Protein AF-A0A8B3S039-F1 (afdb_monomer)

Foldseek 3Di:
DPPQLVPDAFPEEDEDALVLLQCCLVVPPPRNVSSVVNVVCCVVRRYPYDYDPVRVVVNVVVVLLVQLCVVVVHDSVVSVVVCVVPVCVSVVDDPSRPCPVPD

Secondary structure (DSSP, 8-state):
----GGGPPTT-EEE--HHHHHHHHTT-TTTHHHHHHHHHHHHTTSSEEE--HHHHHHHHHHHHHHHHHHHHT--HHHHHHHHHH-GGGGGG--TTTTSTT--

Mean predicted aligned error: 5.5 Å

Sequence (103 aa):
MKNSLNDLPVGNVVYVDSNIFIYDTTGHPKHAPSCSKFLDRVEFGGITGITSILTINEAVHKLSIIELSSKMKERPVSIIRLIKEAPSLLDTLGDRYITCWCS

Organism: NCBI:txid2608793

Nearest PDB structures (foldseek):
  7sia-assembly1_B  TM=2.766E-01  e=2.587E+00  Human immunodeficiency virus 1
  3c1o-assembly1_A  TM=3.118E-01  e=2.928E+00  Clarkia breweri

Solvent-accessible surface area (backbone atoms only — not comparable to full-atom values): 6096 Å² total; per-residue (Å²): 133,91,86,49,77,79,71,61,63,75,76,40,77,43,82,53,58,33,62,48,59,46,28,33,77,70,56,35,92,88,47,12,73,53,30,47,56,42,49,51,34,34,73,74,64,42,25,47,70,42,72,50,73,67,36,51,52,50,30,52,53,51,51,53,39,52,50,50,14,65,75,70,74,44,56,56,72,56,43,58,53,48,41,73,78,39,61,71,60,63,75,69,63,68,71,86,77,73,52,79,83,78,113

InterPro domains:
  IPR029060 PIN-like domain superfamily [SSF88723] (14-71)

Radius of gyration: 15.57 Å; Cα contacts (8 Å, |Δi|>4):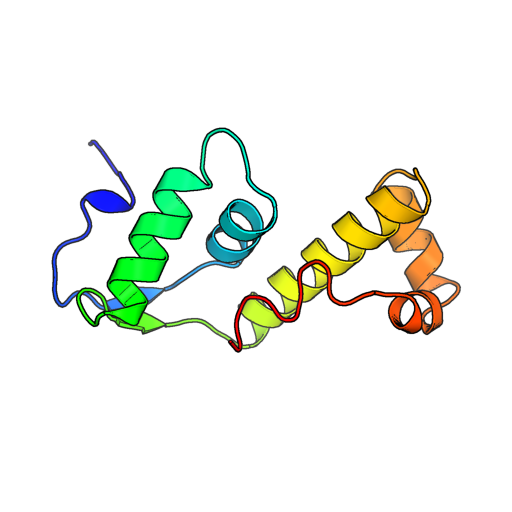 86; chains: 1; bounding box: 33×32×44 Å

Structure (mmCIF, N/CA/C/O backbone):
data_AF-A0A8B3S039-F1
#
_entry.id   AF-A0A8B3S039-F1
#
loop_
_atom_site.group_PDB
_atom_site.id
_atom_site.type_symbol
_atom_site.label_atom_id
_atom_site.label_alt_id
_atom_site.label_comp_id
_atom_site.label_asym_id
_atom_site.label_entity_id
_atom_site.label_seq_id
_atom_site.pdbx_PDB_ins_code
_atom_site.Cartn_x
_atom_site.Cartn_y
_atom_site.Cartn_z
_atom_site.occupancy
_atom_site.B_iso_or_equiv
_atom_site.auth_seq_id
_atom_site.auth_comp_id
_atom_site.auth_asym_id
_atom_site.auth_atom_id
_atom_site.pdbx_PDB_model_num
ATOM 1 N N . MET A 1 1 ? -4.841 17.252 19.769 1.00 41.62 1 MET A N 1
ATOM 2 C CA . MET A 1 1 ? -5.447 15.931 19.499 1.00 41.62 1 MET A CA 1
ATOM 3 C C . MET A 1 1 ? -4.352 14.973 19.064 1.00 41.62 1 MET A C 1
ATOM 5 O O . MET A 1 1 ? -3.660 15.278 18.099 1.00 41.62 1 MET A O 1
ATOM 9 N N . LYS A 1 2 ? -4.132 13.874 19.794 1.00 46.84 2 LYS A N 1
ATOM 10 C CA . LYS A 1 2 ? -3.270 12.784 19.320 1.00 46.84 2 LYS A CA 1
ATOM 11 C C . LYS A 1 2 ? -4.133 11.897 18.422 1.00 46.84 2 LYS A C 1
ATOM 13 O O . LYS A 1 2 ? -4.943 11.134 18.922 1.00 46.84 2 LYS A O 1
ATOM 18 N N . ASN A 1 3 ? -4.002 12.068 17.110 1.00 63.25 3 ASN A N 1
ATOM 19 C CA . ASN A 1 3 ? -4.687 11.242 16.117 1.00 63.25 3 ASN A CA 1
ATOM 20 C C . ASN A 1 3 ? -3.735 10.117 15.701 1.00 63.25 3 ASN A C 1
ATOM 22 O O . ASN A 1 3 ? -3.112 10.186 14.642 1.00 63.25 3 ASN A O 1
ATOM 26 N N . SER A 1 4 ? -3.534 9.141 16.585 1.00 81.12 4 SER A N 1
ATOM 27 C CA . SER A 1 4 ? -2.758 7.944 16.263 1.00 81.12 4 SER A CA 1
ATOM 28 C C . SER A 1 4 ? -3.686 6.883 15.693 1.00 81.12 4 SER A C 1
ATOM 30 O O . SER A 1 4 ? -4.755 6.631 16.244 1.00 81.12 4 SER A O 1
ATOM 32 N N . LEU A 1 5 ? -3.251 6.204 14.634 1.00 84.44 5 LEU A N 1
ATOM 33 C CA . LEU A 1 5 ? -3.961 5.051 14.077 1.00 84.44 5 LEU A CA 1
ATOM 34 C C . LEU A 1 5 ? -4.173 3.948 15.137 1.00 84.44 5 LEU A C 1
ATOM 36 O O . LEU A 1 5 ? -5.170 3.233 15.127 1.00 84.44 5 LEU A O 1
ATOM 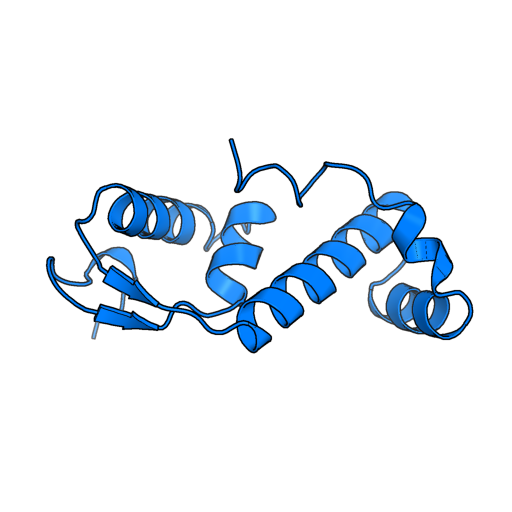40 N N . ASN A 1 6 ? -3.263 3.866 16.111 1.00 84.31 6 ASN A N 1
ATOM 41 C CA . ASN A 1 6 ? -3.329 2.900 17.205 1.00 84.31 6 ASN A CA 1
ATOM 42 C C . ASN A 1 6 ? -4.354 3.249 18.294 1.00 84.31 6 ASN A C 1
ATOM 44 O O . ASN A 1 6 ? -4.712 2.363 19.066 1.00 84.31 6 ASN A O 1
ATOM 48 N N . ASP A 1 7 ? -4.845 4.488 18.341 1.00 88.81 7 ASP A N 1
ATOM 49 C CA . ASP A 1 7 ? -5.778 4.952 19.377 1.00 88.81 7 ASP A CA 1
ATOM 50 C C . ASP A 1 7 ? -7.250 4.762 18.959 1.00 88.81 7 ASP A C 1
ATOM 52 O O . ASP A 1 7 ? -8.165 5.136 19.691 1.00 88.81 7 ASP A O 1
ATOM 56 N N . LEU A 1 8 ? -7.499 4.170 17.783 1.00 89.25 8 LEU A N 1
ATOM 57 C CA . LEU A 1 8 ? -8.847 3.837 17.325 1.00 89.25 8 LEU A CA 1
ATOM 58 C C . LEU A 1 8 ? -9.517 2.860 18.308 1.00 89.25 8 LEU A C 1
ATOM 60 O O . LEU A 1 8 ? -8.897 1.845 18.640 1.00 89.25 8 LEU A O 1
ATOM 64 N N . PRO A 1 9 ? -10.751 3.116 18.777 1.00 88.69 9 PRO A N 1
ATOM 65 C CA . PRO A 1 9 ? -11.422 2.224 19.715 1.00 88.69 9 PRO A CA 1
ATOM 66 C C . PRO A 1 9 ? -11.887 0.923 19.048 1.00 88.69 9 PRO A C 1
ATOM 68 O O . PRO A 1 9 ? -12.079 0.848 17.834 1.00 88.69 9 PRO A O 1
ATOM 71 N N . VAL A 1 10 ? -12.033 -0.119 19.869 1.00 89.81 10 VAL A N 1
ATOM 72 C CA . VAL A 1 10 ? -12.506 -1.444 19.442 1.00 89.81 10 VAL A CA 1
ATOM 73 C C . VAL A 1 10 ? -13.965 -1.368 18.991 1.00 89.81 10 VAL A C 1
ATOM 75 O O . VAL A 1 10 ? -14.752 -0.622 19.568 1.00 89.81 10 VAL A O 1
ATOM 78 N N . GLY A 1 11 ? -14.322 -2.145 17.967 1.00 90.25 11 GLY A N 1
ATOM 79 C CA . GLY A 1 11 ? -15.687 -2.205 17.430 1.00 90.25 11 GLY A CA 1
ATOM 80 C C . GLY A 1 11 ? -16.037 -1.083 16.449 1.00 90.25 11 GLY A C 1
ATOM 81 O O . GLY A 1 11 ? -17.143 -1.064 15.915 1.00 90.25 11 GLY A O 1
ATOM 82 N N . ASN A 1 12 ? -15.105 -0.168 16.168 1.00 91.19 12 ASN A N 1
ATOM 83 C CA . ASN A 1 12 ? -15.293 0.834 15.126 1.00 91.19 12 ASN A CA 1
ATOM 84 C C . ASN A 1 12 ? -15.204 0.227 13.722 1.00 91.19 12 ASN A C 1
ATOM 86 O O . ASN A 1 12 ? -14.402 -0.673 13.460 1.00 91.19 12 ASN A O 1
ATOM 90 N N . VAL A 1 13 ? -15.970 0.821 12.807 1.00 94.94 13 VAL A N 1
ATOM 91 C CA . VAL A 1 13 ? -15.829 0.628 11.363 1.00 94.94 13 VAL A CA 1
ATOM 92 C C . VAL A 1 13 ? -15.010 1.784 10.804 1.00 94.94 13 VAL A C 1
ATOM 94 O O . VAL A 1 13 ? -15.342 2.948 11.039 1.00 94.94 13 VAL A O 1
ATOM 97 N N . VAL A 1 14 ? -13.939 1.483 10.076 1.00 94.94 14 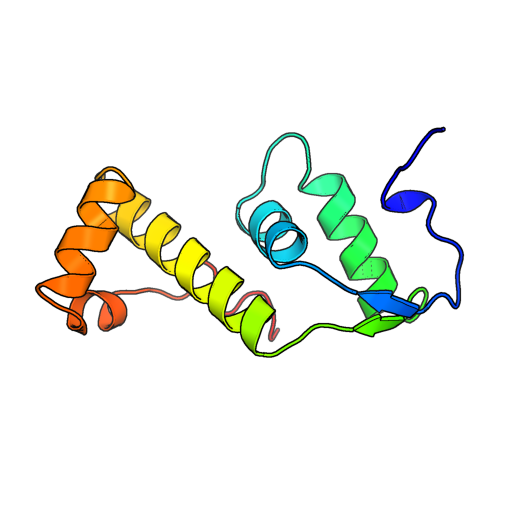VAL A N 1
ATOM 98 C CA . VAL A 1 14 ? -13.049 2.498 9.499 1.00 94.94 14 VAL A CA 1
ATOM 99 C C . VAL A 1 14 ? -12.777 2.215 8.032 1.00 94.94 14 VAL A C 1
ATOM 101 O O . VAL A 1 14 ? -12.605 1.065 7.631 1.00 94.94 14 VAL A O 1
ATOM 104 N N . TYR A 1 15 ? -12.710 3.276 7.231 1.00 96.12 15 TYR A N 1
ATOM 105 C CA . TYR A 1 15 ? -12.259 3.170 5.851 1.00 96.12 15 TYR A CA 1
ATOM 106 C C . TYR A 1 15 ? -10.730 3.105 5.799 1.00 96.12 15 TYR A C 1
ATOM 108 O O . TYR A 1 15 ? -10.054 3.989 6.329 1.00 96.12 15 TYR A O 1
ATOM 116 N N . VAL A 1 16 ? -10.189 2.070 5.163 1.00 96.38 16 VAL A N 1
ATOM 117 C CA . VAL A 1 16 ? -8.750 1.839 5.017 1.00 96.38 16 VAL A CA 1
ATOM 118 C C . VAL A 1 16 ? -8.291 2.357 3.658 1.00 96.38 16 VAL A C 1
ATOM 120 O O . VAL A 1 16 ? -8.712 1.855 2.615 1.00 96.38 16 VAL A O 1
ATOM 123 N N . ASP A 1 17 ? -7.431 3.373 3.688 1.00 96.62 17 ASP A N 1
ATOM 124 C CA . ASP A 1 17 ? -6.854 4.026 2.513 1.00 96.62 17 ASP A CA 1
ATOM 125 C C . ASP A 1 17 ? -5.656 3.254 1.926 1.00 96.62 17 ASP A C 1
ATOM 127 O O . ASP A 1 17 ? -4.998 2.477 2.624 1.00 96.62 17 ASP A O 1
ATOM 131 N N . SER A 1 18 ? -5.326 3.515 0.655 1.00 96.62 18 SER A N 1
ATOM 132 C CA . SER A 1 18 ? -4.250 2.831 -0.079 1.00 96.62 18 SER A CA 1
ATOM 133 C C . SER A 1 18 ? -2.898 3.001 0.612 1.00 96.62 18 SER A C 1
ATOM 135 O O . SER A 1 18 ? -2.081 2.079 0.627 1.00 96.62 18 SER A O 1
ATOM 137 N N . ASN A 1 19 ? -2.675 4.154 1.249 1.00 95.94 19 ASN A N 1
ATOM 138 C CA . ASN A 1 19 ? -1.424 4.457 1.934 1.00 95.94 19 ASN A CA 1
ATOM 139 C C . ASN A 1 19 ? -1.135 3.519 3.113 1.00 95.94 19 ASN A C 1
ATOM 141 O O . ASN A 1 19 ? 0.036 3.265 3.379 1.00 95.94 19 ASN A O 1
ATOM 145 N N . ILE A 1 20 ? -2.157 2.980 3.793 1.00 96.38 20 ILE A N 1
ATOM 146 C CA . ILE A 1 20 ? -1.953 2.015 4.887 1.00 96.38 20 ILE A CA 1
ATOM 147 C C . ILE A 1 20 ? -1.264 0.759 4.349 1.00 96.38 20 ILE A C 1
ATOM 149 O O . ILE A 1 20 ? -0.222 0.364 4.869 1.00 96.38 20 ILE A O 1
ATOM 153 N N . PHE A 1 21 ? -1.797 0.200 3.260 1.00 94.38 21 PHE A N 1
ATOM 154 C CA . PHE A 1 21 ? -1.230 -0.966 2.583 1.00 94.38 21 PHE A CA 1
ATOM 155 C C . PHE A 1 21 ? 0.176 -0.670 2.049 1.00 94.38 21 PHE A C 1
ATOM 157 O O . PHE A 1 21 ? 1.116 -1.422 2.294 1.00 94.38 21 PHE A O 1
ATOM 164 N N . ILE A 1 22 ? 0.349 0.468 1.368 1.00 94.44 22 ILE A N 1
ATOM 165 C CA . ILE A 1 22 ? 1.632 0.842 0.761 1.00 94.44 22 ILE A CA 1
ATOM 166 C C . ILE A 1 22 ? 2.713 1.025 1.828 1.00 94.44 22 ILE A C 1
ATOM 168 O O . ILE A 1 22 ? 3.821 0.520 1.659 1.00 94.44 22 ILE A O 1
ATOM 172 N N . TYR A 1 23 ? 2.436 1.747 2.916 1.00 95.50 23 TYR A N 1
ATOM 173 C CA . TYR A 1 23 ? 3.439 2.022 3.948 1.00 95.50 23 TYR A CA 1
ATOM 174 C C . TYR A 1 23 ? 3.856 0.780 4.711 1.00 95.50 23 TYR A C 1
ATOM 176 O O . TYR A 1 23 ? 5.046 0.635 4.982 1.00 95.50 23 TYR A O 1
ATOM 184 N N . ASP A 1 24 ? 2.902 -0.088 5.032 1.00 94.38 24 ASP A N 1
ATOM 185 C CA . ASP A 1 24 ? 3.177 -1.389 5.624 1.00 94.38 24 ASP A CA 1
ATOM 186 C C . ASP A 1 24 ? 4.071 -2.236 4.700 1.00 94.38 24 ASP A C 1
ATOM 188 O O . ASP A 1 24 ? 5.213 -2.545 5.041 1.00 94.38 24 ASP A O 1
ATOM 192 N N . THR A 1 25 ? 3.622 -2.466 3.464 1.00 91.94 25 THR A N 1
ATOM 193 C CA . THR A 1 25 ? 4.293 -3.349 2.496 1.00 91.94 25 THR A CA 1
ATOM 194 C C . THR A 1 25 ? 5.679 -2.848 2.071 1.00 91.94 25 THR A C 1
ATOM 196 O O . THR A 1 25 ? 6.596 -3.634 1.843 1.00 91.94 25 THR A O 1
ATOM 199 N N . THR A 1 26 ? 5.867 -1.530 1.969 1.00 91.25 26 THR A N 1
ATOM 200 C CA . THR A 1 26 ? 7.162 -0.928 1.590 1.00 91.25 26 THR A CA 1
ATOM 201 C C . THR A 1 26 ? 8.107 -0.720 2.772 1.00 91.25 26 THR A C 1
ATOM 203 O O . THR A 1 26 ? 9.238 -0.273 2.570 1.00 91.25 26 THR A O 1
ATOM 206 N N . GLY A 1 27 ? 7.671 -1.009 4.003 1.00 92.06 27 GLY A N 1
ATOM 207 C CA . GLY A 1 27 ? 8.474 -0.790 5.203 1.00 92.06 27 GLY A CA 1
ATOM 208 C C . GLY A 1 27 ? 8.779 0.688 5.462 1.00 92.06 27 GLY A C 1
ATOM 209 O O . GLY A 1 27 ? 9.889 1.025 5.879 1.00 92.06 27 GLY A O 1
ATOM 210 N N . HIS A 1 28 ? 7.826 1.595 5.203 1.00 92.56 28 HIS A N 1
ATOM 211 C CA . HIS A 1 28 ? 8.028 3.033 5.403 1.00 92.56 28 HIS A CA 1
ATOM 212 C C . HIS A 1 28 ? 8.524 3.332 6.835 1.00 92.56 28 HIS A C 1
ATOM 214 O O . HIS A 1 28 ? 7.805 3.053 7.801 1.00 92.56 28 HIS A O 1
ATOM 220 N N . PRO A 1 29 ? 9.681 3.999 7.014 1.00 90.31 29 PRO A N 1
ATOM 221 C CA . PRO A 1 29 ? 10.423 4.003 8.281 1.00 90.31 29 PRO A CA 1
ATOM 222 C C . PRO A 1 29 ? 9.641 4.594 9.459 1.00 90.31 29 PRO A C 1
ATOM 224 O O . PRO A 1 29 ? 9.825 4.196 10.603 1.00 90.31 29 PRO A O 1
ATOM 227 N N . LYS A 1 30 ? 8.751 5.552 9.184 1.00 92.00 30 LYS A N 1
ATOM 228 C CA . LYS A 1 30 ? 7.934 6.215 10.210 1.00 92.00 30 LYS A CA 1
ATOM 229 C C . LYS A 1 30 ? 6.561 5.574 10.420 1.00 92.00 30 LYS A C 1
ATOM 231 O O . LYS A 1 30 ? 5.985 5.716 11.494 1.00 92.00 30 LYS A O 1
ATOM 236 N N . HIS A 1 31 ? 6.000 4.952 9.386 1.00 93.38 31 HIS A N 1
ATOM 237 C CA . HIS A 1 31 ? 4.566 4.640 9.343 1.00 93.38 31 HIS A CA 1
ATOM 238 C C . HIS A 1 31 ? 4.280 3.144 9.321 1.00 93.38 31 HIS A C 1
ATOM 240 O O . HIS A 1 31 ? 3.247 2.760 9.864 1.00 93.38 31 HIS A O 1
ATOM 246 N N . ALA A 1 32 ? 5.198 2.316 8.806 1.00 93.69 32 ALA A N 1
ATOM 247 C CA . ALA A 1 32 ? 5.014 0.870 8.738 1.00 93.69 32 ALA A CA 1
ATOM 248 C C . ALA A 1 32 ? 4.641 0.262 10.097 1.00 93.69 32 ALA A C 1
ATOM 250 O O . ALA A 1 32 ? 3.568 -0.323 10.164 1.00 93.69 32 ALA A O 1
ATOM 251 N N . PRO A 1 33 ? 5.355 0.519 11.220 1.00 94.19 33 PRO A N 1
ATOM 252 C CA . PRO A 1 33 ? 5.011 -0.125 12.492 1.00 94.19 33 PRO A CA 1
ATOM 253 C C . PRO A 1 33 ? 3.592 0.185 12.983 1.00 94.19 33 PRO A C 1
ATOM 255 O O . PRO A 1 33 ? 2.949 -0.646 13.620 1.00 94.19 33 PRO A O 1
ATOM 258 N N . SER A 1 34 ? 3.088 1.394 12.708 1.00 94.94 34 SER A N 1
ATOM 259 C CA . SER A 1 34 ? 1.714 1.742 13.071 1.00 94.94 34 SER A CA 1
ATOM 260 C C . SER A 1 34 ? 0.694 1.142 12.110 1.00 94.94 34 SER A C 1
ATOM 262 O O . SER A 1 34 ? -0.410 0.846 12.556 1.00 94.94 34 SER A O 1
ATOM 264 N N . CYS A 1 35 ? 1.032 1.006 10.825 1.00 95.69 35 CYS A N 1
ATOM 265 C CA . CYS A 1 35 ? 0.156 0.395 9.829 1.00 95.69 35 CYS A CA 1
ATOM 266 C C . CYS A 1 35 ? 0.034 -1.109 10.086 1.00 95.69 35 CYS A C 1
ATOM 268 O O . CYS A 1 35 ? -1.094 -1.572 10.201 1.00 95.69 35 CYS A O 1
ATOM 270 N N . SER A 1 36 ? 1.144 -1.823 10.312 1.00 95.06 36 SER A N 1
ATOM 271 C CA . SER A 1 36 ? 1.139 -3.259 10.631 1.00 95.06 36 SER A CA 1
ATOM 272 C C . SER A 1 36 ? 0.264 -3.543 11.849 1.00 95.06 36 SER A C 1
ATOM 274 O O . SER A 1 36 ? -0.709 -4.279 11.762 1.00 95.06 36 SER A O 1
ATOM 276 N N . LYS A 1 37 ? 0.489 -2.821 12.957 1.00 94.94 37 LYS A N 1
ATOM 277 C CA . LYS A 1 37 ? -0.317 -2.985 14.176 1.00 94.94 37 LYS A CA 1
ATOM 278 C C . LYS A 1 37 ? -1.805 -2.697 13.960 1.00 94.94 37 LYS A C 1
ATOM 280 O O . LYS A 1 37 ? -2.658 -3.279 14.624 1.00 94.94 37 LYS A O 1
ATOM 285 N N . PHE A 1 38 ? -2.137 -1.745 13.094 1.00 95.44 38 PHE A N 1
ATOM 286 C CA . PHE A 1 38 ? -3.525 -1.459 12.753 1.00 95.44 38 PHE A CA 1
ATOM 287 C C . PHE A 1 38 ? -4.152 -2.586 11.929 1.00 95.44 38 PHE A C 1
ATOM 289 O O . PHE A 1 38 ? -5.281 -2.975 12.217 1.00 95.44 38 PHE A O 1
ATOM 296 N N . LEU A 1 39 ? -3.420 -3.118 10.952 1.00 95.31 39 LEU A N 1
ATOM 297 C CA . LEU A 1 39 ? -3.855 -4.223 10.103 1.00 95.31 39 LEU A CA 1
ATOM 298 C C . LEU A 1 39 ? -4.037 -5.509 10.913 1.00 95.31 39 LEU A C 1
ATOM 300 O O . LEU A 1 39 ? -5.092 -6.123 10.791 1.00 95.31 39 LEU A O 1
ATOM 304 N N . ASP A 1 40 ? -3.132 -5.813 11.850 1.00 95.25 40 ASP A N 1
ATOM 305 C CA . ASP A 1 40 ? -3.293 -6.920 12.805 1.00 95.25 40 ASP A CA 1
ATOM 306 C C . ASP A 1 40 ? -4.622 -6.792 13.569 1.00 95.25 40 ASP A C 1
ATOM 308 O O . ASP A 1 40 ? -5.381 -7.742 13.736 1.00 95.25 40 ASP A O 1
ATOM 312 N N . ARG A 1 41 ? -4.960 -5.582 14.034 1.00 95.00 41 ARG A N 1
ATOM 313 C CA . ARG A 1 41 ? -6.224 -5.343 14.752 1.00 95.00 41 ARG A CA 1
ATOM 314 C C . ARG A 1 41 ? -7.452 -5.520 13.866 1.00 95.00 41 ARG A C 1
ATOM 316 O O . ARG A 1 41 ? -8.513 -5.837 14.403 1.00 95.00 41 ARG A O 1
ATOM 323 N N . VAL A 1 42 ? -7.331 -5.265 12.566 1.00 95.19 42 VAL A N 1
ATOM 324 C CA . VAL A 1 42 ? -8.394 -5.550 11.599 1.00 95.19 42 VAL A CA 1
ATOM 325 C C . VAL A 1 42 ? -8.526 -7.060 11.404 1.00 95.19 42 VAL A C 1
ATOM 327 O O . VAL A 1 42 ? -9.635 -7.581 11.497 1.00 95.19 42 VAL A O 1
ATOM 330 N N . GLU A 1 43 ? -7.411 -7.766 11.226 1.00 94.25 43 GLU A N 1
ATOM 331 C CA . GLU A 1 43 ? -7.365 -9.219 11.031 1.00 94.25 43 GLU A CA 1
ATOM 332 C C . GLU A 1 43 ? -7.933 -9.992 12.232 1.00 94.25 43 GLU A C 1
ATOM 334 O O . GLU A 1 43 ? -8.781 -10.868 12.071 1.00 94.25 43 GLU A O 1
ATOM 339 N N . PHE A 1 44 ? -7.562 -9.607 13.455 1.00 94.94 44 PHE A N 1
ATOM 340 C CA . PHE A 1 44 ? -8.071 -10.222 14.687 1.00 94.94 44 PHE A CA 1
ATOM 341 C C . PHE A 1 44 ? -9.467 -9.722 15.110 1.00 94.94 44 PHE A C 1
ATOM 343 O O . PHE A 1 44 ? -9.923 -10.023 16.215 1.00 94.94 44 PHE A O 1
ATOM 350 N N . GLY A 1 45 ? -10.157 -8.938 14.274 1.00 91.88 45 GLY A N 1
ATOM 351 C CA . GLY A 1 4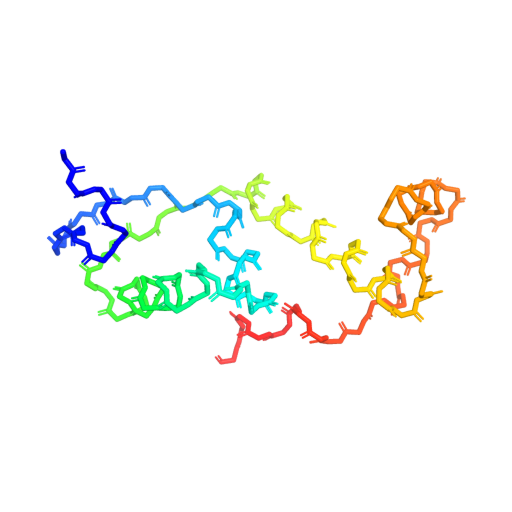5 ? -11.536 -8.497 14.516 1.00 91.88 45 GLY A CA 1
ATOM 352 C C . GLY A 1 45 ? -11.706 -7.417 15.593 1.00 91.88 45 GLY A C 1
ATOM 353 O O . GLY A 1 45 ? -12.82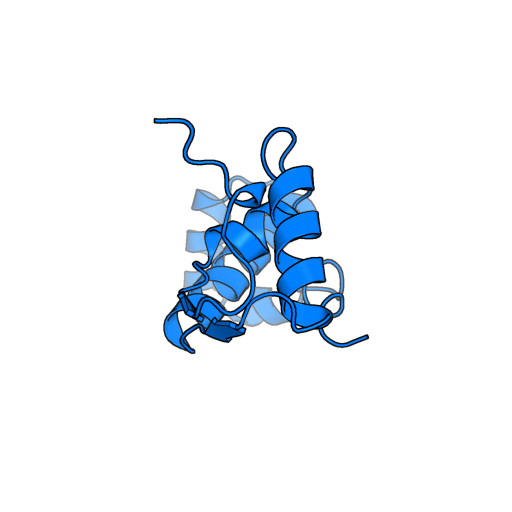8 -7.126 16.008 1.00 91.88 45 GLY A O 1
ATOM 354 N N . GLY A 1 46 ? -10.622 -6.785 16.049 1.00 92.31 46 GLY A N 1
ATOM 355 C CA . GLY A 1 46 ? -10.682 -5.656 16.983 1.00 92.31 46 GLY A CA 1
ATOM 356 C C . GLY A 1 46 ? -11.220 -4.371 16.341 1.00 92.31 46 GLY A C 1
ATOM 357 O O . GLY A 1 46 ? -11.787 -3.523 17.031 1.00 92.31 46 GLY A O 1
ATOM 358 N N . ILE A 1 47 ? -11.050 -4.216 15.028 1.00 94.88 47 ILE A N 1
ATOM 359 C CA . ILE A 1 47 ? -11.584 -3.118 14.212 1.00 94.88 47 ILE A CA 1
ATOM 360 C C . ILE A 1 47 ? -12.173 -3.720 12.935 1.00 94.88 47 ILE A C 1
ATOM 362 O O . ILE A 1 47 ? -11.586 -4.619 12.347 1.00 94.88 47 ILE A O 1
ATOM 366 N N . THR A 1 48 ? -13.303 -3.199 12.460 1.00 96.50 48 THR A N 1
ATOM 367 C CA . THR A 1 48 ? -13.805 -3.544 11.123 1.00 96.50 48 THR A CA 1
ATOM 368 C C . THR A 1 48 ? -13.207 -2.587 10.093 1.00 96.50 48 THR A C 1
ATOM 370 O O . THR A 1 48 ? -13.619 -1.430 9.989 1.00 96.50 48 THR A O 1
ATOM 373 N N . GLY A 1 49 ? -12.213 -3.051 9.340 1.00 95.38 49 GLY A N 1
ATOM 374 C CA . GLY A 1 49 ? -11.665 -2.318 8.200 1.00 95.38 49 GLY A CA 1
ATOM 375 C C . GLY A 1 49 ? -12.511 -2.543 6.948 1.00 95.38 49 GLY A C 1
ATOM 376 O O . GLY A 1 49 ? -12.743 -3.683 6.559 1.00 95.38 49 GLY A O 1
ATOM 377 N N . ILE A 1 50 ? -12.954 -1.466 6.300 1.00 96.94 50 ILE A N 1
ATOM 378 C CA . ILE A 1 50 ? -13.586 -1.514 4.976 1.00 96.94 50 ILE A CA 1
ATOM 379 C C . ILE A 1 50 ? -12.717 -0.770 3.968 1.00 96.94 50 ILE A C 1
ATOM 381 O O . ILE A 1 50 ? -12.097 0.237 4.294 1.00 96.94 50 ILE A O 1
ATOM 385 N N . THR A 1 51 ? -12.671 -1.233 2.727 1.00 97.12 51 THR A N 1
ATOM 386 C CA . THR A 1 51 ? -11.999 -0.511 1.642 1.00 97.12 51 THR A CA 1
ATOM 387 C C . THR A 1 51 ? -12.748 -0.724 0.335 1.00 97.12 51 THR A C 1
ATOM 389 O O . THR A 1 51 ? -13.671 -1.537 0.262 1.00 97.12 51 THR A O 1
ATOM 392 N N . SER A 1 52 ? -12.388 0.034 -0.695 1.00 97.12 52 SER A N 1
ATOM 393 C CA . SER A 1 52 ? -12.986 -0.091 -2.021 1.00 97.12 52 SER A CA 1
ATOM 394 C C . SER A 1 52 ? -12.026 -0.746 -3.008 1.00 97.12 52 SER A C 1
ATOM 396 O O . SER A 1 52 ? -10.806 -0.654 -2.878 1.00 97.12 52 SER A O 1
ATOM 398 N N . ILE A 1 53 ? -12.587 -1.334 -4.067 1.00 95.56 53 ILE A N 1
ATOM 399 C CA . ILE A 1 53 ? -11.815 -1.842 -5.212 1.00 95.56 53 ILE A CA 1
ATOM 400 C C . ILE A 1 53 ? -10.932 -0.736 -5.810 1.00 95.56 53 ILE A C 1
ATOM 402 O O . ILE A 1 53 ? -9.808 -1.002 -6.223 1.00 95.56 53 ILE A O 1
ATOM 406 N N . LEU A 1 54 ? -11.402 0.517 -5.817 1.00 96.62 54 LEU A N 1
ATOM 407 C CA . LEU A 1 54 ? -10.620 1.653 -6.304 1.00 96.62 54 LEU A CA 1
ATOM 408 C C . LEU A 1 54 ? -9.349 1.865 -5.469 1.00 96.62 54 LEU A C 1
ATOM 410 O O . LEU A 1 54 ? -8.271 2.053 -6.028 1.00 96.62 54 LEU A O 1
ATOM 414 N N . THR A 1 55 ? -9.466 1.787 -4.144 1.00 96.50 55 THR A N 1
ATOM 415 C CA . THR A 1 55 ? -8.328 1.915 -3.228 1.00 96.50 55 THR A CA 1
ATOM 416 C C . THR A 1 55 ? -7.346 0.752 -3.361 1.00 96.50 55 THR A C 1
ATOM 418 O O . THR A 1 55 ? -6.135 0.978 -3.361 1.00 96.50 55 THR A O 1
ATOM 421 N N . ILE A 1 56 ? -7.839 -0.474 -3.554 1.00 94.75 56 ILE A N 1
ATOM 422 C CA . ILE A 1 56 ? -6.981 -1.631 -3.847 1.00 94.75 56 ILE A CA 1
ATOM 423 C C . ILE A 1 56 ? -6.241 -1.444 -5.178 1.00 94.75 56 ILE A C 1
ATOM 425 O O . ILE A 1 56 ? -5.024 -1.617 -5.227 1.00 94.75 56 ILE A O 1
ATOM 429 N N . ASN A 1 57 ? -6.933 -1.017 -6.239 1.00 94.31 57 ASN A N 1
ATOM 430 C CA . ASN A 1 57 ? -6.314 -0.754 -7.542 1.00 94.31 57 ASN A CA 1
ATOM 431 C C . ASN A 1 57 ? -5.216 0.314 -7.453 1.00 94.31 57 ASN A C 1
ATOM 433 O O . ASN A 1 57 ? -4.163 0.176 -8.076 1.00 94.31 57 ASN A O 1
ATOM 437 N N . GLU A 1 58 ? -5.433 1.367 -6.663 1.00 95.75 58 GLU A N 1
ATOM 438 C CA . GLU A 1 58 ? -4.420 2.390 -6.414 1.00 95.75 58 GLU A CA 1
ATOM 439 C C . GLU A 1 58 ? -3.189 1.817 -5.695 1.00 95.75 58 GLU A C 1
ATOM 441 O O . GLU A 1 58 ? -2.056 2.102 -6.098 1.00 95.75 58 GLU A O 1
ATOM 446 N N . ALA A 1 59 ? -3.397 1.002 -4.655 1.00 95.00 59 ALA A N 1
ATOM 447 C CA . ALA A 1 59 ? -2.310 0.364 -3.917 1.00 95.00 59 ALA A CA 1
ATOM 448 C C . ALA A 1 59 ? -1.481 -0.549 -4.831 1.00 95.00 59 ALA A C 1
ATOM 450 O O . ALA A 1 59 ? -0.261 -0.389 -4.913 1.00 95.00 59 ALA A O 1
ATOM 451 N N . VAL A 1 60 ? -2.139 -1.428 -5.593 1.00 92.00 60 VAL A N 1
ATOM 452 C CA . VAL A 1 60 ? -1.490 -2.332 -6.556 1.00 92.00 60 VAL A CA 1
ATOM 453 C C . VAL A 1 60 ? -0.713 -1.547 -7.612 1.00 92.00 60 VAL A C 1
ATOM 455 O O . VAL A 1 60 ? 0.447 -1.861 -7.886 1.00 92.00 60 VAL A O 1
ATOM 458 N N . HIS A 1 61 ? -1.303 -0.490 -8.176 1.00 92.25 61 HIS A N 1
ATOM 459 C CA . HIS A 1 61 ? -0.638 0.350 -9.171 1.00 92.25 61 HIS A CA 1
ATOM 460 C C . HIS A 1 61 ? 0.643 0.995 -8.621 1.00 92.25 61 HIS A C 1
ATOM 462 O O . HIS A 1 61 ? 1.699 0.933 -9.256 1.00 92.25 61 HIS A O 1
ATOM 468 N N . LYS A 1 62 ? 0.580 1.581 -7.419 1.00 94.19 62 LYS A N 1
ATOM 469 C CA . LYS A 1 62 ? 1.742 2.218 -6.780 1.00 94.19 62 LYS A CA 1
ATOM 470 C C . LYS A 1 62 ? 2.821 1.199 -6.410 1.00 94.19 62 LYS A C 1
ATOM 472 O O . LYS A 1 62 ? 3.993 1.455 -6.679 1.00 94.19 62 LYS A O 1
ATOM 477 N N . LEU A 1 63 ? 2.446 0.046 -5.855 1.00 93.25 63 LEU A N 1
ATOM 478 C CA . LEU A 1 63 ? 3.386 -1.032 -5.528 1.00 93.25 63 LEU A CA 1
ATOM 479 C C . LEU A 1 63 ? 4.081 -1.579 -6.783 1.00 93.25 63 LEU A C 1
ATOM 481 O O . LEU A 1 63 ? 5.297 -1.753 -6.772 1.00 93.25 63 LEU A O 1
ATOM 485 N N . SER A 1 64 ? 3.347 -1.734 -7.888 1.00 92.38 64 SER A N 1
A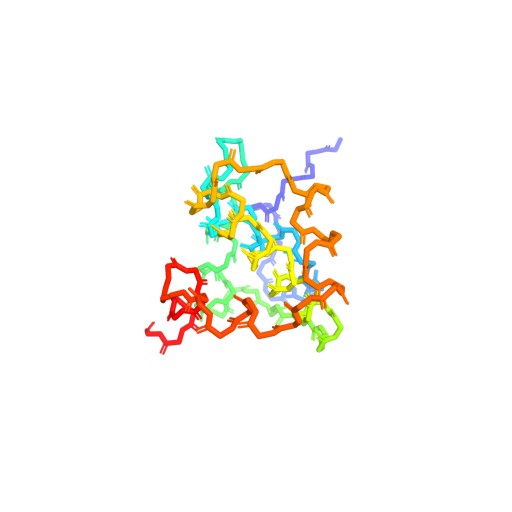TOM 486 C CA . SER A 1 64 ? 3.906 -2.143 -9.185 1.00 92.38 64 SER A CA 1
ATOM 487 C C . SER A 1 64 ? 4.980 -1.168 -9.675 1.00 92.38 64 SER A C 1
ATOM 489 O O . SER A 1 64 ? 6.069 -1.573 -10.085 1.00 92.38 64 SER A O 1
ATOM 491 N N . ILE A 1 65 ? 4.708 0.139 -9.588 1.00 93.94 65 ILE A N 1
ATOM 492 C CA . ILE A 1 65 ? 5.677 1.177 -9.965 1.00 93.94 65 ILE A CA 1
ATOM 493 C C . ILE A 1 65 ? 6.910 1.128 -9.059 1.00 93.94 65 ILE A C 1
ATOM 495 O O . ILE A 1 65 ? 8.030 1.242 -9.556 1.00 93.94 65 ILE A O 1
ATOM 499 N N . ILE A 1 66 ? 6.724 0.966 -7.747 1.00 92.62 66 ILE A N 1
ATOM 500 C CA . ILE A 1 66 ? 7.824 0.872 -6.775 1.00 92.62 66 ILE A CA 1
ATOM 501 C C . ILE A 1 66 ? 8.707 -0.340 -7.079 1.00 92.62 66 ILE A C 1
ATOM 503 O O . ILE A 1 66 ? 9.936 -0.229 -7.077 1.00 92.62 66 ILE A O 1
ATOM 507 N N . GLU A 1 67 ? 8.104 -1.486 -7.384 1.00 91.56 67 GLU A N 1
ATOM 508 C CA . GLU A 1 67 ? 8.844 -2.696 -7.716 1.00 91.56 67 GLU A CA 1
ATOM 509 C C . GLU A 1 67 ? 9.651 -2.540 -9.007 1.00 91.56 67 GLU A C 1
ATOM 511 O O . GLU A 1 67 ? 10.856 -2.804 -9.008 1.00 91.56 67 GLU A O 1
ATOM 516 N N . LEU A 1 68 ? 9.024 -2.064 -10.084 1.00 92.81 68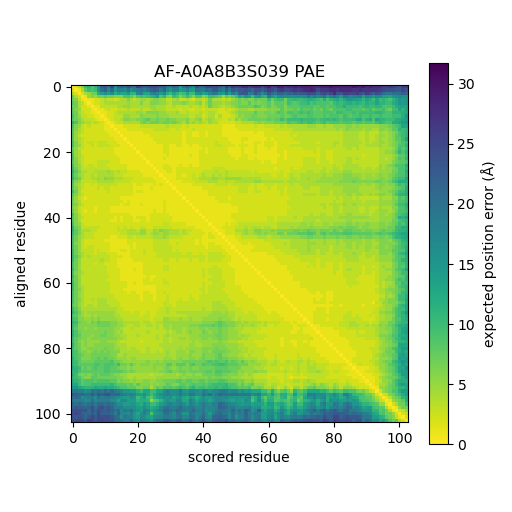 LEU A N 1
ATOM 517 C CA . LEU A 1 68 ? 9.703 -1.835 -11.361 1.00 92.81 68 LEU A CA 1
ATOM 518 C C . LEU A 1 68 ? 10.797 -0.772 -11.238 1.00 92.81 68 LEU A C 1
ATOM 520 O O . LEU A 1 68 ? 11.894 -0.961 -11.758 1.00 92.81 68 LEU A O 1
ATOM 524 N N . SER A 1 69 ? 10.544 0.303 -10.489 1.00 93.56 69 SER A N 1
ATOM 525 C CA . SER A 1 69 ? 11.543 1.331 -10.176 1.00 93.56 69 SER A CA 1
ATOM 526 C C . SER A 1 69 ? 12.763 0.719 -9.488 1.00 93.56 69 SER A C 1
ATOM 528 O O . SER A 1 69 ? 13.897 0.983 -9.891 1.00 93.56 69 SER A O 1
ATOM 530 N N . SER A 1 70 ? 12.546 -0.170 -8.514 1.00 90.50 70 SER A N 1
ATOM 531 C CA . SER A 1 70 ? 13.625 -0.881 -7.827 1.00 90.50 70 SER A CA 1
ATOM 532 C C . SER A 1 70 ? 14.365 -1.863 -8.743 1.00 90.50 70 SER A C 1
ATOM 534 O O . SER A 1 70 ? 15.595 -1.904 -8.693 1.00 90.50 70 SER A O 1
ATOM 536 N N . LYS A 1 71 ? 13.652 -2.633 -9.576 1.00 90.44 71 LYS A N 1
ATOM 537 C CA . LYS A 1 71 ? 14.233 -3.622 -10.505 1.00 90.44 71 LYS A CA 1
ATOM 538 C C . LYS A 1 71 ? 15.064 -2.967 -11.607 1.00 90.44 71 LYS A C 1
ATOM 540 O O . LYS A 1 71 ? 16.179 -3.402 -11.879 1.00 90.44 71 LYS A O 1
ATOM 545 N N . MET A 1 72 ? 14.533 -1.912 -12.217 1.00 92.19 72 MET A N 1
ATOM 546 C CA . MET A 1 72 ? 15.154 -1.221 -13.350 1.00 92.19 72 MET A CA 1
ATOM 547 C C . MET A 1 72 ? 16.138 -0.130 -12.914 1.00 92.19 72 MET A C 1
ATOM 549 O O . MET A 1 72 ? 16.860 0.399 -13.750 1.00 92.19 72 MET A O 1
ATOM 553 N N . LYS A 1 73 ? 16.189 0.195 -11.612 1.00 93.00 73 LYS A N 1
ATOM 554 C CA . LYS A 1 73 ? 16.967 1.312 -11.044 1.00 93.00 73 LYS A CA 1
ATOM 555 C C . LYS A 1 73 ? 16.616 2.662 -11.681 1.00 93.00 73 LYS A C 1
ATOM 557 O O . LYS A 1 73 ? 17.468 3.532 -11.835 1.00 93.00 73 LYS A O 1
ATOM 562 N N . GLU A 1 74 ? 15.342 2.833 -12.010 1.00 94.88 74 GLU A N 1
ATOM 563 C CA . GLU A 1 74 ? 14.799 4.015 -12.675 1.00 94.88 74 GLU A CA 1
ATOM 564 C C . GLU A 1 74 ? 13.861 4.786 -11.755 1.00 94.88 74 GLU A C 1
ATOM 566 O O . GLU A 1 74 ? 13.286 4.233 -10.817 1.00 94.88 74 GLU A O 1
ATOM 571 N N . ARG A 1 75 ? 13.664 6.080 -12.021 1.00 94.56 75 ARG A N 1
ATOM 572 C CA . ARG A 1 75 ? 12.728 6.891 -11.226 1.00 94.56 75 ARG A CA 1
ATOM 573 C C . ARG A 1 75 ? 11.275 6.481 -11.508 1.00 94.56 75 ARG A C 1
ATOM 575 O O . ARG A 1 75 ? 10.948 6.211 -12.663 1.00 94.56 75 ARG A O 1
ATOM 582 N N . PRO A 1 76 ? 10.361 6.557 -10.519 1.00 92.56 76 PRO A N 1
ATOM 583 C CA . PRO A 1 76 ? 8.943 6.227 -10.711 1.00 92.56 76 PRO A CA 1
ATOM 584 C C . PRO A 1 76 ? 8.280 6.931 -11.904 1.00 92.56 76 PRO A C 1
ATOM 586 O O . PRO A 1 76 ? 7.491 6.331 -12.625 1.00 92.56 76 PRO A O 1
ATOM 589 N N . VAL A 1 77 ? 8.639 8.194 -12.163 1.00 93.62 77 VAL A N 1
ATOM 590 C CA . VAL A 1 77 ? 8.117 8.960 -13.309 1.00 93.62 77 VAL A CA 1
ATOM 591 C C . VAL A 1 77 ? 8.525 8.333 -14.648 1.00 93.62 77 VAL A C 1
ATOM 593 O O . VAL A 1 77 ? 7.702 8.260 -15.560 1.00 93.62 77 VAL A O 1
ATOM 596 N N . SER A 1 78 ? 9.764 7.841 -14.759 1.00 95.50 78 SER A N 1
ATOM 597 C CA . SER A 1 78 ? 10.237 7.116 -15.943 1.00 95.50 78 SER A CA 1
ATOM 598 C C . SER A 1 78 ? 9.457 5.814 -16.121 1.00 95.50 78 SER A C 1
ATOM 600 O O . SER A 1 78 ? 8.981 5.533 -17.216 1.00 95.50 78 SER A O 1
ATOM 602 N N . ILE A 1 79 ? 9.243 5.066 -15.033 1.00 95.31 79 ILE A N 1
ATOM 603 C CA . ILE A 1 79 ? 8.480 3.809 -15.040 1.00 95.31 79 ILE A CA 1
ATOM 604 C C . ILE A 1 79 ? 7.049 4.016 -15.542 1.00 95.31 79 ILE A C 1
ATOM 606 O O . ILE A 1 79 ? 6.587 3.259 -16.388 1.00 95.31 79 ILE A O 1
ATOM 610 N N . ILE A 1 80 ? 6.358 5.065 -15.088 1.00 94.00 80 ILE A N 1
ATOM 611 C CA . ILE A 1 80 ? 4.996 5.376 -15.556 1.00 94.00 80 ILE A CA 1
ATOM 612 C C . ILE A 1 80 ? 4.973 5.589 -17.073 1.00 94.00 80 ILE A C 1
ATOM 614 O O . ILE A 1 80 ? 4.036 5.152 -17.743 1.00 94.00 80 ILE A O 1
ATOM 618 N N . ARG A 1 81 ? 5.991 6.257 -17.628 1.00 94.12 81 ARG A N 1
ATOM 619 C CA . ARG A 1 81 ? 6.099 6.455 -19.077 1.00 94.12 81 ARG A CA 1
ATOM 620 C C . ARG A 1 81 ? 6.343 5.131 -19.800 1.00 94.12 81 ARG A C 1
ATOM 622 O O . ARG A 1 81 ? 5.649 4.846 -20.768 1.00 94.12 81 ARG A O 1
ATOM 629 N N . LEU A 1 82 ? 7.250 4.307 -19.282 1.00 93.25 82 LEU A N 1
ATOM 630 C CA . LEU A 1 82 ? 7.574 3.000 -19.855 1.00 93.25 82 LEU A CA 1
ATOM 631 C C . LEU A 1 82 ? 6.372 2.047 -19.847 1.00 93.25 82 LEU A C 1
ATOM 633 O O . LEU A 1 82 ? 6.116 1.406 -20.856 1.00 93.25 82 LEU A O 1
ATOM 637 N N . ILE A 1 83 ? 5.582 2.005 -18.768 1.00 93.25 83 ILE A N 1
ATOM 638 C CA . ILE A 1 83 ? 4.356 1.186 -18.699 1.00 93.25 83 ILE A CA 1
ATOM 639 C C . ILE A 1 83 ? 3.330 1.636 -19.749 1.00 93.25 83 ILE A C 1
ATOM 641 O O . ILE A 1 83 ? 2.654 0.801 -20.344 1.00 93.25 83 ILE A O 1
ATOM 645 N N . LYS A 1 84 ? 3.206 2.948 -19.997 1.00 91.81 84 LYS A N 1
ATOM 646 C CA . LYS A 1 84 ? 2.307 3.474 -21.040 1.00 91.81 84 LYS A CA 1
ATOM 647 C C . LYS A 1 84 ? 2.752 3.077 -22.448 1.00 91.81 84 LYS A C 1
ATOM 649 O O . LYS A 1 84 ? 1.900 2.854 -23.299 1.00 91.81 84 LYS A O 1
ATOM 654 N N . GLU A 1 85 ? 4.060 3.026 -22.688 1.00 94.00 85 GLU A N 1
ATOM 655 C CA . GLU A 1 85 ? 4.649 2.639 -23.976 1.00 94.00 85 GLU A CA 1
ATOM 656 C C . GLU A 1 85 ? 4.629 1.110 -24.178 1.00 94.00 85 GLU A C 1
ATOM 658 O O . GLU A 1 85 ? 4.378 0.640 -25.286 1.00 94.00 85 GLU A O 1
ATOM 663 N N . ALA A 1 86 ? 4.842 0.334 -23.111 1.00 92.12 86 ALA A N 1
ATOM 664 C CA . ALA A 1 86 ? 4.894 -1.126 -23.122 1.00 92.12 86 ALA A CA 1
ATOM 665 C C . ALA A 1 86 ? 4.217 -1.726 -21.866 1.00 92.12 86 ALA A C 1
ATOM 667 O O . ALA A 1 86 ? 4.889 -2.009 -20.869 1.00 92.12 86 ALA A O 1
ATOM 668 N N . PRO A 1 87 ? 2.893 -1.978 -21.902 1.00 89.75 87 PRO A N 1
ATOM 669 C CA . PRO A 1 87 ? 2.152 -2.525 -20.760 1.00 89.75 87 PRO A CA 1
ATOM 670 C C . PRO A 1 87 ? 2.628 -3.907 -20.293 1.00 89.75 87 PRO A C 1
ATOM 672 O O . PRO A 1 87 ? 2.509 -4.217 -19.110 1.00 89.75 87 PRO A O 1
ATOM 675 N N . SER A 1 88 ? 3.229 -4.704 -21.185 1.00 90.50 88 SER A N 1
ATOM 676 C CA . SER A 1 88 ? 3.799 -6.026 -20.873 1.00 90.50 88 SER A CA 1
ATOM 677 C C . SER A 1 88 ? 4.940 -5.978 -19.851 1.00 90.50 88 SER A C 1
ATOM 679 O O . SER A 1 88 ? 5.353 -7.006 -19.328 1.00 90.50 88 SER A O 1
ATOM 681 N N . LEU A 1 89 ? 5.463 -4.791 -19.519 1.00 88.69 89 LEU A N 1
ATOM 682 C CA . LEU A 1 89 ? 6.387 -4.629 -18.395 1.00 88.69 89 LEU A CA 1
ATOM 683 C C . LEU A 1 89 ? 5.763 -5.066 -17.064 1.00 88.69 89 LEU A C 1
ATOM 685 O O . LEU A 1 89 ? 6.489 -5.520 -16.180 1.00 88.69 89 LEU A O 1
ATOM 689 N N . LEU A 1 90 ? 4.438 -4.969 -16.922 1.00 87.62 90 LEU A N 1
ATOM 690 C CA . LEU A 1 90 ? 3.731 -5.441 -15.732 1.00 87.62 90 LEU A CA 1
ATOM 691 C C . LEU A 1 90 ? 3.811 -6.967 -15.579 1.00 87.62 90 LEU A C 1
ATOM 693 O O . LEU A 1 90 ? 3.815 -7.452 -14.454 1.00 87.62 90 LEU A O 1
ATOM 697 N N . ASP A 1 91 ? 4.001 -7.714 -16.669 1.00 87.31 91 ASP A N 1
ATOM 698 C CA . ASP A 1 91 ? 4.172 -9.174 -16.629 1.00 87.31 91 ASP A CA 1
ATOM 699 C C . ASP A 1 91 ? 5.522 -9.580 -16.007 1.00 87.31 91 ASP A C 1
ATOM 701 O O . ASP A 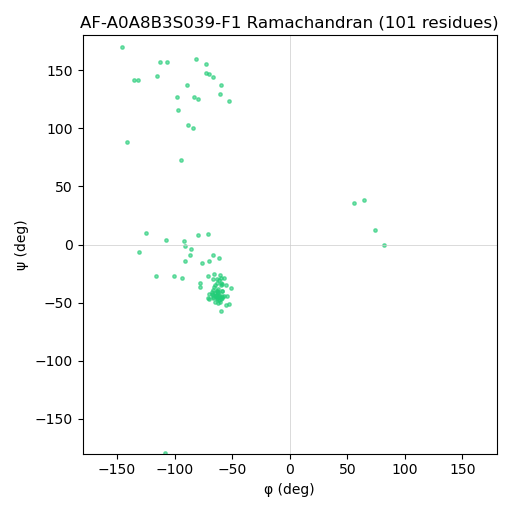1 91 ? 5.738 -10.736 -15.654 1.00 87.31 91 ASP A O 1
ATOM 705 N N . THR A 1 92 ? 6.448 -8.624 -15.863 1.00 85.50 92 THR A N 1
ATOM 706 C CA . THR A 1 92 ? 7.762 -8.832 -15.230 1.00 85.50 92 THR A CA 1
ATOM 707 C C . THR A 1 92 ? 7.760 -8.541 -13.725 1.00 85.50 92 THR A C 1
ATOM 709 O O . THR A 1 92 ? 8.798 -8.684 -13.059 1.00 85.50 92 THR A O 1
ATOM 712 N N . LEU A 1 93 ? 6.619 -8.111 -13.172 1.00 83.62 93 LEU A N 1
ATOM 713 C CA . LEU A 1 93 ? 6.417 -8.029 -11.728 1.00 83.62 93 LEU A CA 1
ATOM 714 C C . LEU A 1 93 ? 6.595 -9.426 -11.122 1.00 83.62 93 LEU A C 1
ATOM 716 O O . LEU A 1 93 ? 6.193 -10.430 -11.696 1.00 83.62 93 LEU A O 1
ATOM 720 N N . GLY A 1 94 ? 7.291 -9.487 -9.995 1.00 71.12 94 GLY A N 1
ATOM 721 C CA . GLY A 1 94 ? 7.504 -10.713 -9.240 1.00 71.12 94 GLY A CA 1
ATOM 722 C C . GLY A 1 94 ? 6.688 -10.675 -7.958 1.00 71.12 94 GLY A C 1
ATOM 723 O O . GLY A 1 94 ? 6.039 -9.683 -7.640 1.00 71.12 94 GLY A O 1
ATOM 724 N N . ASP A 1 95 ? 6.793 -11.730 -7.163 1.00 66.12 95 ASP A N 1
ATOM 725 C CA . ASP A 1 95 ? 5.965 -11.917 -5.964 1.00 66.12 95 ASP A CA 1
ATOM 726 C C . ASP A 1 95 ? 6.306 -10.969 -4.798 1.00 66.12 95 ASP A C 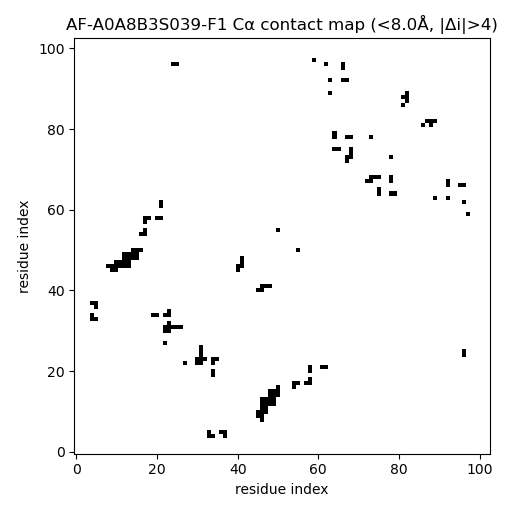1
ATOM 728 O O . ASP A 1 95 ? 5.809 -11.142 -3.689 1.00 66.12 95 ASP A O 1
ATOM 732 N N . ARG A 1 96 ? 7.167 -9.963 -5.001 1.00 63.00 96 ARG A N 1
ATOM 733 C CA . ARG A 1 96 ? 7.834 -9.240 -3.907 1.00 63.00 96 ARG A CA 1
ATOM 734 C C . ARG A 1 96 ? 6.869 -8.493 -2.985 1.00 63.00 96 ARG A C 1
ATOM 736 O O . ARG A 1 96 ? 7.162 -8.373 -1.801 1.00 63.00 96 ARG A O 1
ATOM 743 N N . TYR A 1 97 ? 5.757 -7.987 -3.515 1.00 61.69 97 TYR A N 1
ATOM 744 C CA . TYR A 1 97 ? 4.799 -7.185 -2.744 1.00 61.69 97 TYR A CA 1
ATOM 745 C C . TYR A 1 97 ? 3.334 -7.620 -2.899 1.00 61.69 97 TYR A C 1
ATOM 747 O O . TYR A 1 97 ? 2.476 -7.084 -2.205 1.00 61.69 97 TYR A O 1
ATOM 755 N N . ILE A 1 98 ? 3.029 -8.568 -3.794 1.00 55.62 98 ILE A N 1
ATOM 756 C CA . ILE A 1 98 ? 1.644 -8.889 -4.185 1.00 55.62 98 ILE A CA 1
ATOM 757 C C . ILE A 1 98 ? 1.110 -10.146 -3.471 1.00 55.62 98 ILE A C 1
ATOM 759 O O . ILE A 1 98 ? -0.086 -10.229 -3.210 1.00 55.62 98 ILE A O 1
ATOM 763 N N . THR A 1 99 ? 1.962 -11.096 -3.070 1.00 49.44 99 THR A N 1
ATOM 764 C CA . THR A 1 99 ? 1.520 -12.353 -2.424 1.00 49.44 99 THR A CA 1
ATOM 765 C C . THR A 1 99 ? 1.453 -12.293 -0.895 1.00 49.44 99 THR A C 1
ATOM 767 O O . THR A 1 99 ? 0.800 -13.137 -0.285 1.00 49.44 99 THR A O 1
ATOM 770 N N . CYS A 1 100 ? 2.053 -11.277 -0.262 1.00 44.16 100 CYS A N 1
ATOM 771 C CA . CYS A 1 100 ? 2.159 -11.179 1.202 1.00 44.16 100 CYS A CA 1
ATOM 772 C C . CYS A 1 100 ? 0.812 -10.974 1.930 1.00 44.16 100 CYS A C 1
ATOM 774 O O . CYS A 1 100 ? 0.763 -11.046 3.149 1.00 44.16 100 CYS A O 1
ATOM 776 N N . TRP A 1 101 ? -0.274 -10.730 1.193 1.00 42.44 101 TRP A N 1
ATOM 777 C CA . TRP A 1 101 ? -1.606 -10.431 1.734 1.00 42.44 101 TRP A CA 1
ATOM 778 C C . TRP A 1 101 ? -2.615 -11.579 1.570 1.00 42.44 101 TRP A C 1
ATOM 780 O O . TRP A 1 101 ? -3.795 -11.408 1.863 1.00 42.44 101 TRP A O 1
ATOM 790 N N . CYS A 1 102 ? -2.179 -12.729 1.047 1.00 35.44 102 CYS A N 1
ATOM 791 C CA . CYS A 1 102 ? -3.020 -13.911 0.815 1.00 35.44 102 CYS A CA 1
ATOM 792 C C . CYS A 1 102 ? -2.483 -15.188 1.486 1.00 35.44 102 CYS A C 1
ATOM 794 O O . CYS A 1 102 ? -2.978 -16.270 1.177 1.00 35.44 102 CYS A O 1
ATOM 796 N N . SER A 1 103 ? -1.463 -15.080 2.345 1.00 33.94 103 SER A N 1
ATOM 797 C CA . SER A 1 103 ? -0.885 -16.213 3.090 1.00 33.94 103 SER A CA 1
ATOM 798 C C . SER A 1 103 ? -1.255 -16.151 4.560 1.00 33.94 103 SER A C 1
ATOM 800 O O . SER A 1 103 ? -1.223 -15.023 5.092 1.00 33.94 103 SER A O 1
#

pLDDT: mean 87.8, std 14.59, range [33.94, 97.12]